Protein AF-A0A4Y2RWK8-F1 (afdb_monomer)

pLDDT: mean 84.65, std 9.21, range [48.69, 95.62]

Solvent-accessible surface area (backbone atoms only — not comparable to full-atom values): 5610 Å² total; per-residue (Å²): 114,68,67,56,53,51,50,45,53,54,51,49,52,53,46,52,53,49,52,54,50,49,54,51,59,68,69,55,74,75,45,100,92,41,41,70,64,62,51,51,52,51,49,50,53,52,49,52,57,46,52,55,46,51,55,52,45,52,52,45,52,52,55,52,52,60,53,50,58,51,54,54,51,48,53,52,50,51,52,51,51,52,51,49,51,53,51,51,51,52,50,53,49,51,50,49,64,63,73,79,107

Foldseek 3Di:
DVVLVVVLVVLVVVLVVLVVVLVVLVVDDADPVRHPVNSVVVNVVSVVVNVVSVVVNVVSVVVVVVVVVVVVVVVVVVVVVVVVVVVVVVVVVVVVVVVVD

Secondary structure (DSSP, 8-state):
-HHHHHHHHHHHHHHHHHHHHHHHHHHSPPBTTB-HHHHHHHHHHHHHHHHHHHHHHHHHHHHHHHHHHHHHHHHHHHHHHHHHHHHHHHHHHHHHHHHT-

Organism: Araneus ventricosus (NCBI:txid182803)

Radius of gyration: 29.06 Å; Cα contacts (8 Å, |Δi|>4): 33; chains: 1; bounding box: 68×20×79 Å

Structure (mmCIF, N/CA/C/O backbone):
data_AF-A0A4Y2RWK8-F1
#
_entry.id   AF-A0A4Y2RWK8-F1
#
loop_
_atom_site.group_PDB
_atom_site.id
_atom_site.type_symbol
_atom_site.label_atom_id
_atom_site.label_alt_id
_atom_site.label_comp_id
_atom_site.label_asym_id
_atom_site.label_entity_id
_atom_site.label_seq_id
_atom_site.pdbx_PDB_ins_code
_atom_site.Cartn_x
_atom_site.Cartn_y
_atom_site.Cartn_z
_atom_site.occupancy
_atom_site.B_iso_or_equiv
_atom_site.auth_seq_id
_atom_site.auth_comp_id
_atom_site.auth_asym_id
_atom_site.auth_atom_id
_atom_site.pdbx_PDB_model_num
ATOM 1 N N . MET A 1 1 ? 7.921 5.228 -15.962 1.00 62.84 1 MET A N 1
ATOM 2 C CA . MET A 1 1 ? 8.452 4.797 -14.647 1.00 62.84 1 MET A CA 1
ATOM 3 C C . MET A 1 1 ? 8.088 5.763 -13.512 1.00 62.84 1 MET A C 1
ATOM 5 O O . MET A 1 1 ? 7.480 5.322 -12.542 1.00 62.84 1 MET A O 1
ATOM 9 N N . ASP A 1 2 ? 8.356 7.072 -13.627 1.00 76.75 2 ASP A N 1
ATOM 10 C CA . ASP A 1 2 ? 8.142 8.025 -12.514 1.00 76.75 2 ASP A CA 1
ATOM 11 C C . ASP A 1 2 ? 6.682 8.252 -12.115 1.00 76.75 2 ASP A C 1
ATOM 13 O O . ASP A 1 2 ? 6.377 8.376 -10.931 1.00 76.75 2 ASP A O 1
ATOM 17 N N . ARG A 1 3 ? 5.744 8.223 -13.070 1.00 84.00 3 ARG A N 1
ATOM 18 C CA . ARG A 1 3 ? 4.312 8.405 -12.775 1.00 84.00 3 ARG A CA 1
ATOM 19 C C . ARG A 1 3 ? 3.730 7.280 -11.908 1.00 84.00 3 ARG A C 1
ATOM 21 O O . ARG A 1 3 ? 2.996 7.565 -10.965 1.00 84.00 3 ARG A O 1
ATOM 28 N N . ALA A 1 4 ? 4.068 6.021 -12.201 1.00 83.06 4 ALA A N 1
ATOM 29 C CA . ALA A 1 4 ? 3.610 4.864 -11.425 1.00 83.06 4 ALA A CA 1
ATOM 30 C C . ALA A 1 4 ? 4.226 4.862 -10.016 1.00 83.06 4 ALA A C 1
ATOM 32 O O . ALA A 1 4 ? 3.521 4.676 -9.026 1.00 83.06 4 ALA A O 1
ATOM 33 N N . LYS A 1 5 ? 5.521 5.196 -9.908 1.00 85.75 5 LYS A N 1
ATOM 34 C CA . LYS A 1 5 ? 6.213 5.365 -8.621 1.00 85.75 5 LYS A CA 1
ATOM 35 C C . LYS A 1 5 ? 5.622 6.500 -7.778 1.00 85.75 5 LYS A C 1
ATOM 37 O O . LYS A 1 5 ? 5.408 6.308 -6.582 1.00 85.75 5 LYS A O 1
ATOM 42 N N . ALA A 1 6 ? 5.312 7.645 -8.389 1.00 90.31 6 ALA A N 1
ATOM 43 C CA . ALA A 1 6 ? 4.666 8.771 -7.716 1.00 90.31 6 ALA A CA 1
ATOM 44 C C . ALA A 1 6 ? 3.263 8.395 -7.220 1.00 90.31 6 ALA A C 1
ATOM 46 O O . ALA A 1 6 ? 2.942 8.618 -6.053 1.00 90.31 6 ALA A O 1
ATOM 47 N N . LYS A 1 7 ? 2.458 7.733 -8.064 1.00 91.25 7 LYS A N 1
ATOM 48 C CA . LYS A 1 7 ? 1.133 7.239 -7.672 1.00 91.25 7 LYS A CA 1
ATOM 49 C C 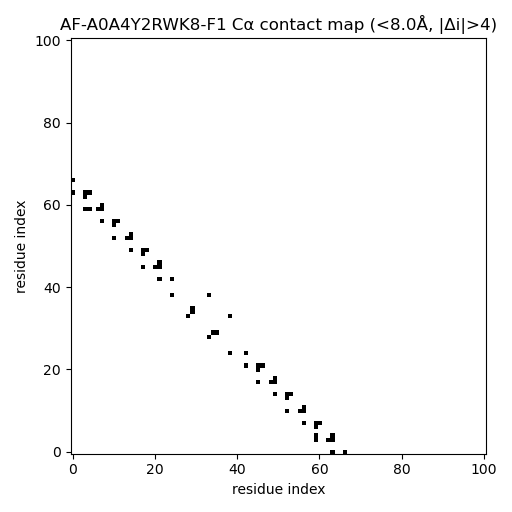. LYS A 1 7 ? 1.227 6.241 -6.513 1.00 91.25 7 LYS A C 1
ATOM 51 O O . LYS A 1 7 ? 0.502 6.393 -5.533 1.00 91.25 7 LYS A O 1
ATOM 56 N N . ARG A 1 8 ? 2.173 5.294 -6.552 1.00 92.12 8 ARG A N 1
AT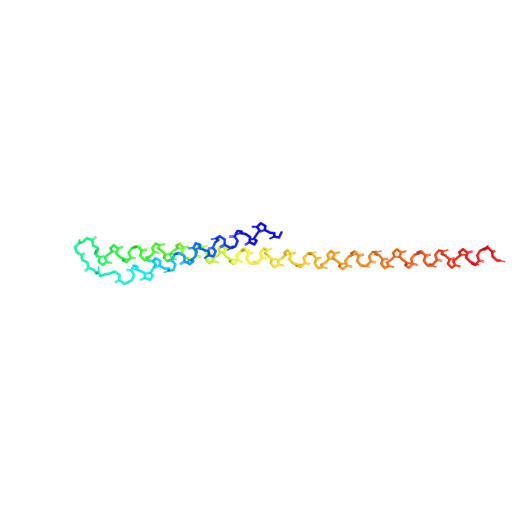OM 57 C CA . ARG A 1 8 ? 2.434 4.363 -5.439 1.00 92.12 8 ARG A CA 1
ATOM 58 C C . ARG A 1 8 ? 2.775 5.097 -4.143 1.00 92.12 8 ARG A C 1
ATOM 60 O O . ARG A 1 8 ? 2.269 4.727 -3.087 1.00 92.12 8 ARG A O 1
ATOM 67 N N . ALA A 1 9 ? 3.604 6.140 -4.203 1.00 91.62 9 ALA A N 1
ATOM 68 C CA . ALA A 1 9 ? 3.956 6.936 -3.027 1.00 91.62 9 ALA A CA 1
ATOM 69 C C . ALA A 1 9 ? 2.726 7.628 -2.412 1.00 91.62 9 ALA A C 1
ATOM 71 O O . ALA A 1 9 ? 2.531 7.569 -1.197 1.00 91.62 9 ALA A O 1
ATOM 72 N N . THR A 1 10 ? 1.855 8.209 -3.242 1.00 95.00 10 THR A N 1
ATOM 73 C CA . THR A 1 10 ? 0.588 8.803 -2.788 1.00 95.00 10 THR A CA 1
ATOM 74 C C . THR A 1 10 ? -0.339 7.762 -2.158 1.00 95.00 10 THR A C 1
ATOM 76 O O . THR A 1 10 ? -0.868 7.993 -1.071 1.00 95.00 10 THR A O 1
ATOM 79 N N . VAL A 1 11 ? -0.512 6.596 -2.790 1.00 92.38 11 VAL A N 1
ATOM 80 C CA . VAL A 1 11 ? -1.363 5.520 -2.253 1.00 92.38 11 VAL A CA 1
ATOM 81 C C . VAL A 1 11 ? -0.808 4.994 -0.924 1.00 92.38 11 VAL A C 1
ATOM 83 O O . VAL A 1 11 ? -1.581 4.803 0.013 1.00 92.38 11 VAL A O 1
ATOM 86 N N . ARG A 1 12 ? 0.520 4.860 -0.776 1.00 93.94 12 ARG A N 1
ATOM 87 C CA . ARG A 1 12 ? 1.159 4.509 0.508 1.00 93.94 12 ARG A CA 1
ATOM 88 C C . ARG A 1 12 ? 0.885 5.544 1.596 1.00 93.94 12 ARG A C 1
ATOM 90 O O . ARG A 1 12 ? 0.539 5.164 2.708 1.00 93.94 12 ARG A O 1
ATOM 97 N N . GLN A 1 13 ? 0.973 6.840 1.290 1.00 95.62 13 GLN A N 1
ATOM 98 C CA . GLN A 1 13 ? 0.626 7.881 2.265 1.00 95.62 13 GLN A CA 1
ATOM 99 C C . GLN A 1 13 ? -0.836 7.790 2.715 1.00 95.62 13 GLN A C 1
ATOM 101 O O . GLN A 1 13 ? -1.126 7.956 3.900 1.00 95.62 13 GLN A O 1
ATOM 106 N N . LEU A 1 14 ? -1.765 7.538 1.788 1.00 93.81 14 LEU A N 1
ATOM 107 C CA . LEU A 1 14 ? -3.180 7.356 2.120 1.00 93.81 14 LEU A CA 1
ATOM 108 C C . LEU A 1 14 ? -3.403 6.103 2.974 1.00 93.81 14 LEU A C 1
ATOM 110 O O . LEU A 1 14 ? -4.142 6.170 3.952 1.00 93.81 14 LEU A O 1
ATOM 114 N N . PHE A 1 15 ? -2.722 5.003 2.650 1.00 91.69 15 PHE A N 1
ATOM 115 C CA . PHE A 1 15 ? -2.731 3.779 3.447 1.00 91.69 15 PHE A CA 1
ATOM 116 C C . PHE A 1 15 ? -2.267 4.048 4.886 1.00 91.69 15 PHE A C 1
ATOM 118 O O . PHE A 1 15 ? -2.992 3.737 5.826 1.00 91.69 15 PHE A O 1
ATOM 125 N N . THR A 1 16 ? -1.121 4.712 5.075 1.00 91.25 16 THR A N 1
ATOM 126 C CA . THR A 1 16 ? -0.618 5.069 6.412 1.00 91.25 16 THR A CA 1
ATOM 127 C C . THR A 1 16 ? -1.616 5.936 7.180 1.00 91.25 16 THR A C 1
ATOM 129 O O . THR A 1 16 ? -1.895 5.659 8.342 1.00 91.25 16 THR A O 1
ATOM 132 N N . LYS A 1 17 ? -2.226 6.937 6.531 1.00 95.25 17 LYS A N 1
ATOM 133 C CA . LYS A 1 17 ? -3.267 7.767 7.163 1.00 95.25 17 LYS A CA 1
ATOM 134 C C . LYS A 1 17 ? -4.486 6.951 7.604 1.00 95.25 17 LYS A C 1
ATOM 136 O O . LYS A 1 17 ? -5.064 7.262 8.642 1.00 95.25 17 LYS A O 1
ATOM 141 N N . LEU A 1 18 ? -4.900 5.948 6.827 1.00 93.38 18 LEU A N 1
ATOM 142 C CA . LEU A 1 18 ? -6.007 5.060 7.196 1.00 93.38 18 LEU A CA 1
ATOM 143 C C . LEU A 1 18 ? -5.647 4.184 8.398 1.00 93.38 18 LEU A C 1
ATOM 145 O O . LEU A 1 18 ? -6.458 4.082 9.313 1.00 93.38 18 LEU A O 1
ATOM 149 N N . VAL A 1 19 ? -4.433 3.627 8.437 1.00 91.56 19 VAL A N 1
ATOM 150 C CA . VAL A 1 19 ? -3.938 2.855 9.591 1.00 91.56 19 VAL A CA 1
ATOM 151 C C . VAL A 1 19 ? -3.967 3.707 10.860 1.00 91.56 19 VAL A C 1
ATOM 153 O O . VAL A 1 19 ? -4.613 3.317 11.827 1.00 91.56 19 VAL A O 1
ATOM 156 N N . THR A 1 20 ? -3.401 4.917 10.825 1.00 92.69 20 THR A N 1
ATOM 157 C CA . THR A 1 20 ? -3.416 5.823 11.986 1.00 92.69 20 THR A CA 1
ATOM 158 C C . THR A 1 20 ? -4.838 6.177 12.428 1.00 92.69 20 THR A C 1
ATOM 160 O O . THR A 1 20 ? -5.124 6.225 13.621 1.00 92.69 20 THR A O 1
ATOM 163 N N . LYS A 1 21 ? -5.771 6.389 11.487 1.00 92.62 21 LYS A N 1
ATOM 164 C CA . LYS A 1 21 ? -7.184 6.629 11.825 1.00 92.62 21 LYS A CA 1
ATOM 165 C C . LYS A 1 21 ? -7.834 5.428 12.510 1.00 92.62 21 LYS A C 1
ATOM 167 O O . LYS A 1 21 ? -8.623 5.635 13.425 1.00 92.62 21 LYS A O 1
ATOM 172 N N . ILE A 1 22 ? -7.528 4.206 12.074 1.00 91.00 22 ILE A N 1
ATOM 173 C CA . ILE A 1 22 ? -8.023 2.976 12.705 1.00 91.00 22 ILE A CA 1
ATOM 174 C C . ILE A 1 22 ? -7.472 2.861 14.127 1.00 91.00 22 ILE A C 1
ATOM 176 O O . ILE A 1 22 ? -8.251 2.652 15.053 1.00 91.00 22 ILE A O 1
ATOM 180 N N . GLU A 1 23 ? -6.165 3.055 14.310 1.00 90.62 23 GLU A N 1
ATOM 181 C CA . GLU A 1 23 ? -5.509 3.037 15.625 1.00 90.62 23 GLU A CA 1
ATOM 182 C C . GLU A 1 23 ? -6.158 4.057 16.572 1.00 90.62 23 GLU A C 1
ATOM 184 O O . GLU A 1 23 ? -6.649 3.691 17.639 1.00 90.62 23 GLU A O 1
ATOM 189 N N . SER A 1 24 ? -6.308 5.309 16.126 1.00 90.06 24 SER A N 1
ATOM 190 C CA . SER A 1 24 ? -6.994 6.349 16.904 1.00 90.06 24 SER A CA 1
ATOM 191 C C . SER A 1 24 ? -8.455 5.991 17.201 1.00 90.06 24 SER A C 1
ATOM 193 O O . SER A 1 24 ? -8.934 6.180 18.318 1.00 90.06 24 SER A O 1
ATOM 195 N N . ALA A 1 25 ? -9.190 5.449 16.225 1.00 87.44 25 ALA A N 1
ATOM 196 C CA . ALA A 1 25 ? -10.579 5.043 16.417 1.00 87.44 25 ALA A CA 1
ATOM 197 C C . ALA A 1 25 ? -10.713 3.907 17.442 1.00 87.44 25 ALA A C 1
ATOM 199 O O . ALA A 1 25 ? -11.692 3.888 18.192 1.00 87.44 25 ALA A O 1
ATOM 200 N N . ILE A 1 26 ? -9.741 2.992 17.519 1.00 86.31 26 ILE A N 1
ATOM 201 C CA . ILE A 1 26 ? -9.668 1.926 18.530 1.00 86.31 26 ILE A CA 1
ATOM 202 C C . ILE A 1 26 ? -9.400 2.504 19.923 1.00 86.31 26 ILE A C 1
ATOM 204 O O . ILE A 1 26 ? -10.053 2.076 20.876 1.00 86.31 26 ILE A O 1
ATOM 208 N N . GLU A 1 27 ? -8.534 3.504 20.042 1.00 88.19 27 GLU A N 1
ATOM 209 C CA . GLU A 1 27 ? -8.189 4.136 21.323 1.00 88.19 27 GLU A CA 1
ATOM 210 C C . GLU A 1 27 ? -9.307 5.026 21.892 1.00 88.19 27 GLU A C 1
ATOM 212 O O . GLU A 1 27 ? -9.400 5.201 23.106 1.00 88.19 27 GLU A O 1
ATOM 217 N N . LEU A 1 28 ? -10.203 5.552 21.046 1.00 85.19 28 LEU A N 1
ATOM 218 C CA . LEU A 1 28 ? -11.290 6.426 21.502 1.00 85.19 28 LEU A CA 1
ATOM 219 C C . LEU A 1 28 ? -12.256 5.714 22.477 1.00 85.19 28 LEU A C 1
ATOM 221 O O . LEU A 1 28 ? -12.866 4.702 22.112 1.00 85.19 28 LEU A O 1
ATOM 225 N N . PRO A 1 29 ? -12.475 6.240 23.695 1.00 86.06 29 PRO A N 1
ATOM 226 C CA . PRO A 1 29 ? -13.388 5.631 24.653 1.00 86.06 29 PRO A CA 1
ATOM 227 C C . PRO A 1 29 ? -14.845 5.752 24.190 1.00 86.06 29 PRO A C 1
ATOM 229 O O . PRO A 1 29 ? -15.249 6.747 23.585 1.00 86.06 29 PRO A O 1
ATOM 232 N N . ILE A 1 30 ? -15.647 4.735 24.508 1.00 89.44 30 ILE A N 1
ATOM 233 C CA . ILE A 1 30 ? -17.092 4.753 24.256 1.00 89.44 30 ILE A CA 1
ATOM 234 C C . ILE A 1 30 ? -17.738 5.768 25.203 1.00 89.44 30 ILE A C 1
ATOM 236 O O . ILE A 1 30 ? -17.459 5.770 26.400 1.00 89.44 30 ILE A O 1
ATOM 240 N N . ASN A 1 31 ? -18.609 6.620 24.670 1.00 87.75 31 ASN A N 1
ATOM 241 C CA . ASN A 1 31 ? -19.374 7.605 25.437 1.00 87.75 31 ASN A CA 1
ATOM 242 C C . ASN A 1 31 ? -20.735 7.879 24.769 1.00 87.75 31 ASN A C 1
ATOM 244 O O . ASN A 1 31 ? -21.035 7.312 23.719 1.00 87.75 31 ASN A O 1
ATOM 248 N N . GLU A 1 32 ? -21.559 8.755 25.353 1.00 76.94 32 GLU A N 1
ATOM 249 C CA . GLU A 1 32 ? -22.908 9.074 24.845 1.00 76.9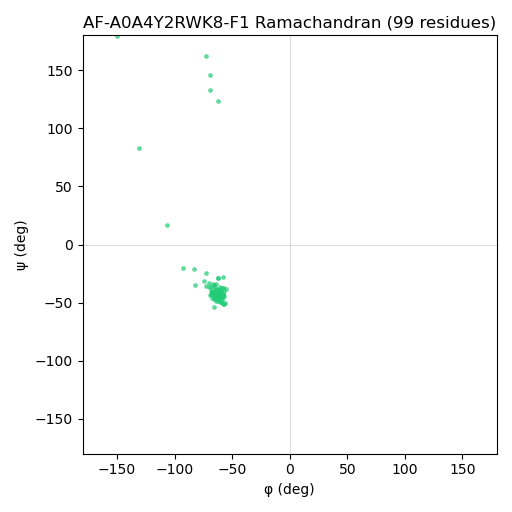4 32 GLU A CA 1
ATOM 250 C C . GLU A 1 32 ? -22.922 9.603 23.400 1.00 76.94 32 GLU A C 1
ATOM 252 O O . GLU A 1 32 ? -23.894 9.399 22.678 1.00 76.94 32 GLU A O 1
ATOM 257 N N . ARG A 1 33 ? -21.837 10.246 22.948 1.00 78.44 33 ARG A N 1
ATOM 258 C CA . ARG A 1 33 ? -21.689 10.752 21.572 1.00 78.44 33 ARG A CA 1
ATOM 259 C C . ARG A 1 33 ? -21.005 9.757 20.633 1.00 78.44 33 ARG A C 1
ATOM 261 O O . ARG A 1 33 ? -21.139 9.881 19.419 1.00 78.44 33 ARG A O 1
ATOM 268 N N . PHE A 1 34 ? -20.277 8.780 21.170 1.00 78.81 34 PHE A N 1
ATOM 269 C CA . PHE A 1 34 ? -19.551 7.770 20.406 1.00 78.81 34 PHE A CA 1
ATOM 270 C C . PHE A 1 34 ? -19.869 6.378 20.942 1.00 78.81 34 PHE A C 1
ATOM 272 O O . PHE A 1 34 ? -19.162 5.817 21.784 1.00 78.81 34 PHE A O 1
ATOM 279 N N . THR A 1 35 ? -20.991 5.844 20.467 1.00 88.56 35 THR A N 1
ATOM 280 C CA . THR A 1 35 ? -21.499 4.541 20.890 1.00 88.56 35 THR A CA 1
ATOM 281 C C . THR A 1 35 ? -20.646 3.407 20.321 1.00 88.56 35 THR A C 1
ATOM 283 O O . THR A 1 35 ? -19.919 3.560 19.336 1.00 88.56 35 THR A O 1
ATOM 286 N N . LYS A 1 36 ? -20.778 2.217 20.917 1.00 87.38 36 LYS A N 1
ATOM 287 C CA . LYS A 1 36 ? -20.134 0.997 20.413 1.00 87.38 36 LYS A CA 1
ATOM 288 C C . LYS A 1 36 ? -20.501 0.708 18.951 1.00 87.38 36 LYS A C 1
ATOM 290 O O . LYS A 1 36 ? -19.640 0.268 18.199 1.00 87.38 36 LYS A O 1
ATOM 295 N N . VAL A 1 37 ? -21.754 0.956 18.567 1.00 88.19 37 VAL A N 1
ATOM 296 C CA . VAL A 1 37 ? -22.265 0.704 17.210 1.00 88.19 37 VAL A CA 1
ATOM 297 C C . VAL A 1 37 ? -21.565 1.616 16.206 1.00 88.19 37 VAL A C 1
ATOM 299 O O . VAL A 1 37 ? -20.893 1.113 15.312 1.00 88.19 37 VAL A O 1
ATOM 302 N N . ASN A 1 38 ? -21.585 2.932 16.442 1.00 87.56 38 ASN A N 1
ATOM 303 C CA . ASN A 1 38 ? -20.947 3.916 15.561 1.00 87.56 38 ASN A CA 1
ATOM 304 C C . ASN A 1 38 ? -19.442 3.648 15.401 1.00 87.56 38 ASN A C 1
ATOM 306 O O . ASN A 1 38 ? -18.872 3.811 14.323 1.00 87.56 38 ASN A O 1
ATOM 310 N N . LYS A 1 39 ? -18.783 3.221 16.485 1.00 86.62 39 LYS A N 1
ATOM 311 C CA . LYS A 1 39 ? -17.367 2.847 16.465 1.00 86.62 39 LYS A CA 1
ATOM 312 C C . LYS A 1 39 ? -17.110 1.626 15.582 1.00 86.62 39 LYS A C 1
ATOM 314 O O . LYS A 1 39 ? -16.161 1.635 14.805 1.00 86.62 39 LYS A O 1
ATOM 319 N N . VAL A 1 40 ? -17.934 0.584 15.699 1.00 88.75 40 VAL A N 1
ATOM 320 C CA . VAL A 1 40 ? -17.805 -0.640 14.892 1.00 88.75 40 VAL A CA 1
ATOM 321 C C . VAL A 1 40 ? -18.074 -0.358 13.416 1.00 88.75 40 VAL A C 1
ATOM 323 O O . VAL A 1 40 ? -17.296 -0.810 12.582 1.00 88.75 40 VAL A O 1
ATOM 326 N N . GLU A 1 41 ? -19.112 0.416 13.097 1.00 91.12 41 GLU A N 1
ATOM 327 C CA . GLU A 1 41 ? -19.424 0.827 11.721 1.00 91.12 41 GLU A CA 1
ATOM 328 C C . GLU A 1 41 ? -18.262 1.612 11.101 1.00 91.12 41 GLU A C 1
ATOM 330 O O . GLU A 1 41 ? -17.743 1.230 10.056 1.00 91.12 41 GLU A O 1
ATOM 335 N N . SER A 1 42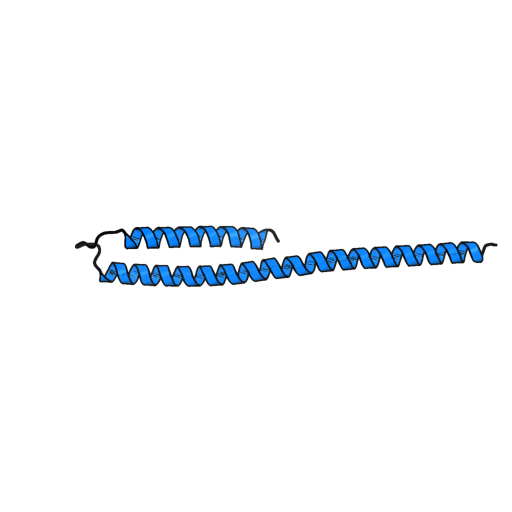 ? -17.749 2.622 11.811 1.00 89.62 42 SER A N 1
ATOM 336 C CA . SER A 1 42 ? -16.593 3.409 11.364 1.00 89.62 42 SER A CA 1
ATOM 337 C C . SER A 1 42 ? -15.345 2.548 11.129 1.00 89.62 42 SER A C 1
ATOM 339 O O . SER A 1 42 ? -14.661 2.687 10.114 1.00 89.62 42 SER A O 1
ATOM 341 N N . LEU A 1 43 ? -15.053 1.603 12.029 1.00 91.12 43 LEU A N 1
ATOM 342 C CA . LEU A 1 43 ? -13.933 0.675 11.857 1.00 91.12 43 LEU A CA 1
ATOM 343 C C . LEU A 1 43 ? -14.135 -0.270 10.666 1.00 91.12 43 LEU A C 1
ATOM 345 O O . LEU A 1 43 ? -13.162 -0.613 9.992 1.00 91.12 43 LEU A O 1
ATOM 349 N N . PHE A 1 44 ? -15.371 -0.683 10.387 1.00 92.25 44 PHE A N 1
ATOM 350 C CA . PHE A 1 44 ? -15.693 -1.520 9.234 1.00 92.25 44 PHE A CA 1
ATOM 351 C C . PHE A 1 44 ? -15.502 -0.764 7.911 1.00 92.25 44 PHE A C 1
ATOM 353 O O . PHE A 1 44 ? -14.890 -1.295 6.978 1.00 92.25 44 PHE A O 1
ATOM 360 N N . ASP A 1 45 ? -15.929 0.496 7.854 1.00 93.69 45 ASP A N 1
ATOM 361 C CA . ASP A 1 45 ? -15.723 1.368 6.695 1.00 93.69 45 ASP A CA 1
ATOM 362 C C . ASP A 1 45 ? -14.234 1.633 6.451 1.00 93.69 45 ASP A C 1
ATOM 364 O O . ASP A 1 45 ? -13.742 1.512 5.325 1.00 93.69 45 ASP A O 1
ATOM 368 N N . LEU A 1 46 ? -13.484 1.943 7.514 1.00 92.75 46 LEU A N 1
ATOM 369 C CA . LEU A 1 46 ? -12.040 2.171 7.434 1.00 92.75 46 LEU A CA 1
ATOM 370 C C . LEU A 1 46 ? -11.289 0.905 7.005 1.00 92.75 46 LEU A C 1
ATOM 372 O O . LEU A 1 46 ? -10.371 0.988 6.188 1.00 92.75 46 LEU A O 1
ATOM 376 N N . LYS A 1 47 ? -11.692 -0.273 7.502 1.00 91.75 47 LYS A N 1
ATOM 377 C CA . LYS A 1 47 ? -11.155 -1.566 7.054 1.00 91.75 47 LYS A CA 1
ATOM 378 C C . LYS A 1 47 ? -11.400 -1.777 5.560 1.00 91.75 47 LYS A C 1
ATOM 380 O O . LYS A 1 47 ? -10.488 -2.208 4.859 1.00 91.75 47 LYS A O 1
ATOM 385 N N . SER A 1 48 ? -12.604 -1.483 5.074 1.00 93.81 48 SER A N 1
ATOM 386 C CA . SER A 1 48 ? -12.958 -1.665 3.661 1.00 93.81 48 SER A CA 1
ATOM 387 C C . SER A 1 48 ? -12.106 -0.766 2.757 1.00 93.81 48 SER A C 1
ATOM 389 O O . SER A 1 48 ? -11.478 -1.254 1.819 1.00 93.81 48 SER A O 1
ATOM 391 N N . GLN A 1 49 ? -11.949 0.511 3.124 1.00 92.31 49 GLN A N 1
ATOM 392 C CA . GLN A 1 49 ? -11.045 1.443 2.434 1.00 92.31 49 GLN A CA 1
ATOM 393 C C . GLN A 1 49 ? -9.580 0.979 2.464 1.00 92.31 49 GLN A C 1
ATOM 395 O O . GLN A 1 49 ? -8.842 1.166 1.495 1.00 92.31 49 GLN A O 1
ATOM 400 N N . LEU A 1 50 ? -9.135 0.372 3.570 1.00 92.38 50 LEU A N 1
ATOM 401 C CA . LEU A 1 50 ? -7.774 -0.148 3.694 1.00 92.38 50 LEU A CA 1
ATOM 402 C C . LEU A 1 50 ? -7.520 -1.305 2.717 1.00 92.38 50 LEU A C 1
ATOM 404 O O . LEU A 1 50 ? -6.473 -1.334 2.072 1.00 92.38 50 LEU A O 1
ATOM 408 N N . ILE A 1 51 ? -8.483 -2.221 2.573 1.00 91.50 51 ILE A N 1
ATOM 409 C CA . ILE A 1 51 ? -8.410 -3.343 1.623 1.00 91.50 51 ILE A CA 1
ATOM 410 C C . ILE A 1 51 ? -8.298 -2.822 0.186 1.00 91.50 51 ILE A C 1
ATOM 412 O O . ILE A 1 51 ? -7.399 -3.239 -0.542 1.00 91.50 51 ILE A O 1
ATOM 416 N N . GLU A 1 52 ? -9.125 -1.848 -0.199 1.00 94.31 52 GLU A N 1
ATOM 417 C CA . GLU A 1 52 ? -9.052 -1.237 -1.534 1.00 94.31 52 GLU A CA 1
ATOM 418 C C . GLU A 1 52 ? -7.670 -0.637 -1.823 1.00 94.31 52 GLU A C 1
ATOM 420 O O . GLU A 1 52 ? -7.136 -0.776 -2.926 1.00 94.31 52 GLU A O 1
ATOM 425 N N . LYS A 1 53 ? -7.055 0.015 -0.827 1.00 90.62 53 LYS A N 1
ATOM 426 C CA . LYS A 1 53 ? -5.711 0.589 -0.975 1.00 90.62 53 LYS A CA 1
ATOM 427 C C . LYS A 1 53 ? -4.626 -0.481 -1.065 1.00 90.62 53 LYS A C 1
ATOM 429 O O . LYS A 1 53 ? -3.665 -0.274 -1.802 1.00 90.62 53 LYS A O 1
ATOM 434 N N . ILE A 1 54 ? -4.774 -1.621 -0.387 1.00 91.94 54 ILE A N 1
ATOM 435 C CA . ILE A 1 54 ? -3.868 -2.773 -0.543 1.00 91.94 54 ILE A CA 1
ATOM 436 C C . ILE A 1 54 ? -3.922 -3.301 -1.977 1.00 91.94 54 ILE A C 1
ATOM 438 O O . ILE A 1 54 ? -2.876 -3.526 -2.585 1.00 91.94 54 ILE A O 1
ATOM 442 N N . ASP A 1 55 ? -5.117 -3.469 -2.535 1.00 92.94 55 ASP A N 1
ATOM 443 C CA . ASP A 1 55 ? -5.267 -3.975 -3.900 1.00 92.94 55 ASP A CA 1
ATOM 444 C C . ASP A 1 55 ? -4.764 -2.972 -4.945 1.00 92.94 55 ASP A C 1
ATOM 446 O O . ASP A 1 55 ? -4.141 -3.365 -5.933 1.00 92.94 55 ASP A O 1
ATOM 450 N N . GLU A 1 56 ? -4.960 -1.669 -4.716 1.00 93.31 56 GLU A N 1
ATOM 451 C CA . GLU A 1 56 ? -4.370 -0.618 -5.550 1.00 93.31 56 GLU A CA 1
ATOM 452 C C . GLU A 1 56 ? -2.833 -0.650 -5.504 1.00 93.31 56 GLU A C 1
ATOM 454 O O . GLU A 1 56 ? -2.190 -0.552 -6.549 1.00 93.31 56 GLU A O 1
ATOM 459 N N . LEU A 1 57 ? -2.233 -0.842 -4.322 1.00 91.81 57 LEU A N 1
ATOM 460 C CA . LEU A 1 57 ? -0.780 -0.978 -4.182 1.00 91.81 57 LEU A CA 1
ATOM 461 C C . LEU A 1 57 ? -0.246 -2.205 -4.919 1.00 91.81 57 LEU A C 1
ATOM 463 O O . LEU A 1 57 ? 0.714 -2.065 -5.667 1.00 91.81 57 LEU A O 1
ATOM 467 N N . LYS A 1 58 ? -0.894 -3.369 -4.777 1.00 90.06 58 LYS A N 1
ATOM 468 C CA . LYS A 1 58 ? -0.504 -4.595 -5.495 1.00 90.06 58 LYS A CA 1
ATOM 469 C C . LYS A 1 58 ? -0.511 -4.399 -7.009 1.00 90.06 58 LYS A C 1
ATOM 471 O O . LYS A 1 58 ? 0.430 -4.801 -7.683 1.00 90.06 58 LYS A O 1
ATOM 476 N N . LYS A 1 59 ? -1.550 -3.753 -7.551 1.00 91.50 59 LYS A N 1
ATOM 477 C CA . LYS A 1 59 ? -1.623 -3.443 -8.989 1.00 91.50 59 LYS A CA 1
ATOM 478 C C . LYS A 1 59 ? -0.475 -2.533 -9.425 1.00 91.50 59 LYS A C 1
ATOM 480 O O . LYS A 1 59 ? 0.166 -2.814 -10.429 1.00 91.50 59 LYS A O 1
ATOM 485 N N . LEU A 1 60 ? -0.196 -1.480 -8.656 1.00 89.38 60 LEU A N 1
ATOM 486 C CA . LEU A 1 60 ? 0.893 -0.548 -8.958 1.00 89.38 60 LEU A CA 1
ATOM 487 C C . LEU A 1 60 ? 2.274 -1.199 -8.851 1.00 89.38 60 LEU A C 1
ATOM 489 O O . LEU A 1 60 ? 3.151 -0.862 -9.639 1.00 89.38 60 LEU A O 1
ATOM 493 N N . ASP A 1 61 ? 2.480 -2.104 -7.894 1.00 86.69 61 ASP A N 1
ATOM 494 C CA . ASP A 1 61 ? 3.734 -2.848 -7.770 1.00 86.69 61 ASP A CA 1
ATOM 495 C C . ASP A 1 61 ? 3.939 -3.771 -8.984 1.00 86.69 61 ASP A C 1
ATOM 497 O O . ASP A 1 61 ? 4.989 -3.683 -9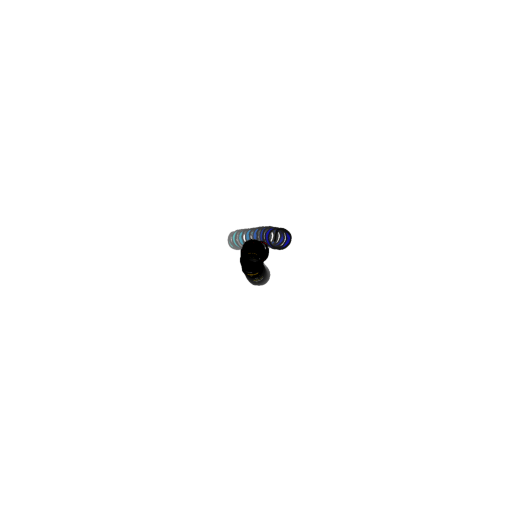.617 1.00 86.69 61 ASP A O 1
ATOM 501 N N . ASN A 1 62 ? 2.909 -4.508 -9.418 1.00 87.38 62 ASN A N 1
ATOM 502 C CA . ASN A 1 62 ? 2.968 -5.322 -10.640 1.00 87.38 62 ASN A CA 1
ATOM 503 C C . ASN A 1 62 ? 3.233 -4.481 -11.907 1.00 87.38 62 ASN A C 1
ATOM 505 O O . ASN A 1 62 ? 4.008 -4.880 -12.772 1.00 87.38 62 ASN A O 1
ATOM 509 N N . GLU A 1 63 ? 2.597 -3.310 -12.037 1.00 85.88 63 GLU A N 1
ATOM 510 C CA . GLU A 1 63 ? 2.838 -2.389 -13.161 1.00 85.88 63 GLU A CA 1
ATOM 511 C C . GLU A 1 63 ? 4.281 -1.868 -13.173 1.00 85.88 63 GLU A C 1
ATOM 513 O O . GLU A 1 63 ? 4.873 -1.693 -14.237 1.00 85.88 63 GLU A O 1
ATOM 518 N N . ILE A 1 64 ? 4.853 -1.594 -11.998 1.00 82.69 64 ILE A N 1
ATOM 519 C CA . ILE A 1 64 ? 6.242 -1.143 -11.879 1.00 82.69 64 ILE A CA 1
ATOM 520 C C . ILE A 1 64 ? 7.208 -2.275 -12.239 1.00 82.69 64 ILE A C 1
ATOM 522 O O . ILE A 1 64 ? 8.166 -2.006 -12.958 1.00 82.69 64 ILE A O 1
ATOM 526 N N . GLU A 1 65 ? 6.960 -3.502 -11.774 1.00 78.31 65 GLU A N 1
ATOM 527 C CA . GLU A 1 65 ? 7.772 -4.683 -12.105 1.00 78.31 65 GLU A CA 1
ATOM 528 C C . GLU A 1 65 ? 7.761 -4.971 -13.613 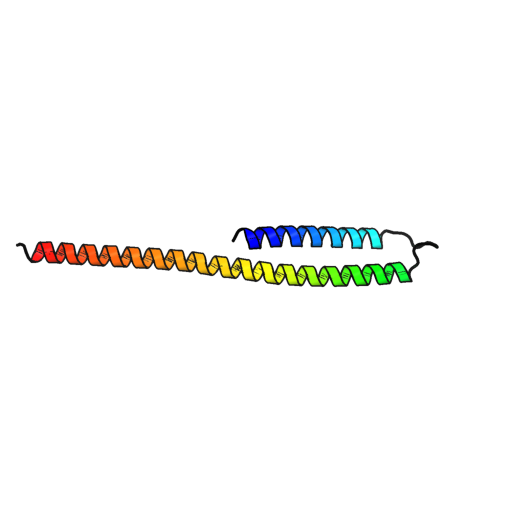1.00 78.31 65 GLU A C 1
ATOM 530 O O . GLU A 1 65 ? 8.824 -5.066 -14.220 1.00 78.31 65 GLU A O 1
ATOM 535 N N . ALA A 1 66 ? 6.590 -4.958 -14.259 1.00 77.25 66 ALA A N 1
ATOM 536 C CA . ALA A 1 66 ? 6.477 -5.185 -15.704 1.00 77.25 66 ALA A CA 1
ATOM 537 C C . ALA A 1 66 ? 7.196 -4.121 -16.565 1.00 77.25 66 ALA A C 1
ATOM 539 O O . ALA A 1 66 ? 7.632 -4.405 -17.679 1.00 77.25 66 ALA A O 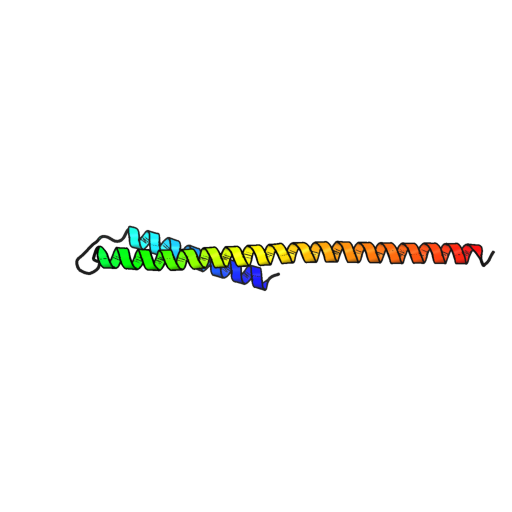1
ATOM 540 N N . ILE A 1 67 ? 7.323 -2.881 -16.073 1.00 68.00 67 ILE A N 1
ATOM 541 C CA . ILE A 1 67 ? 8.084 -1.817 -16.754 1.00 68.00 67 ILE A CA 1
ATOM 542 C C . ILE A 1 67 ? 9.597 -2.041 -16.628 1.00 68.00 67 ILE A C 1
ATOM 544 O O . ILE A 1 67 ? 10.340 -1.637 -17.521 1.00 68.00 67 ILE A O 1
ATOM 548 N N . ILE A 1 68 ? 10.061 -2.638 -15.527 1.00 63.81 68 ILE A N 1
ATOM 549 C CA . ILE A 1 68 ? 11.486 -2.933 -15.327 1.00 63.81 68 ILE A CA 1
ATOM 550 C C . ILE A 1 68 ? 11.933 -4.005 -16.330 1.00 63.81 68 ILE A C 1
ATOM 552 O O . ILE A 1 68 ? 12.904 -3.770 -17.044 1.00 63.81 68 ILE A O 1
ATOM 556 N N . ASP A 1 69 ? 11.150 -5.075 -16.494 1.00 62.97 69 ASP A N 1
ATOM 557 C CA . ASP A 1 69 ? 11.454 -6.156 -17.445 1.00 62.97 69 ASP A CA 1
ATOM 558 C C . ASP A 1 69 ? 11.601 -5.669 -18.900 1.00 62.97 69 ASP A C 1
ATOM 560 O O . ASP A 1 69 ? 12.464 -6.149 -19.631 1.00 62.97 69 ASP A O 1
ATOM 564 N N . LEU A 1 70 ? 10.795 -4.697 -19.347 1.00 64.62 70 LEU A N 1
ATOM 56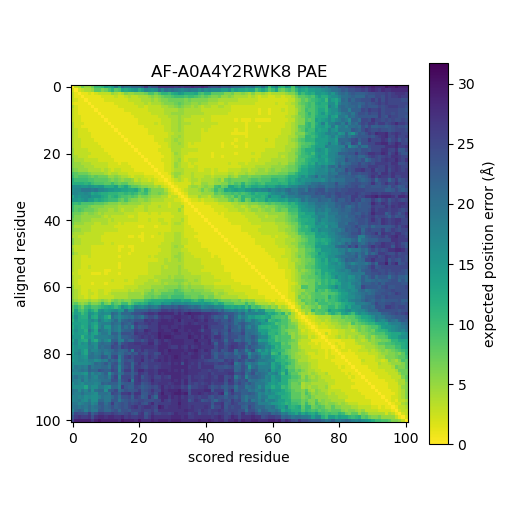5 C CA . LEU A 1 70 ? 10.871 -4.183 -20.723 1.00 64.62 70 LEU A CA 1
ATOM 566 C C . LEU A 1 70 ? 12.103 -3.308 -20.987 1.00 64.62 70 LEU A C 1
ATOM 568 O O . LEU A 1 70 ? 12.646 -3.362 -22.088 1.00 64.62 70 LEU A O 1
ATOM 572 N N . ASN A 1 71 ? 12.544 -2.512 -20.009 1.00 67.25 71 ASN A N 1
ATOM 573 C CA . ASN A 1 71 ? 13.731 -1.666 -20.172 1.00 67.25 71 ASN A CA 1
ATOM 574 C C . ASN A 1 71 ? 15.014 -2.507 -20.222 1.00 67.25 71 ASN A C 1
ATOM 576 O O . ASN A 1 71 ? 15.927 -2.187 -20.983 1.00 67.25 71 ASN A O 1
ATOM 580 N N . ASP A 1 72 ? 15.070 -3.588 -19.441 1.00 69.19 72 ASP A N 1
ATOM 581 C CA . ASP A 1 72 ? 16.189 -4.530 -19.484 1.00 69.19 72 ASP A CA 1
ATOM 582 C C . ASP A 1 72 ? 16.211 -5.274 -20.834 1.00 69.19 72 ASP A C 1
ATOM 584 O O . ASP A 1 72 ? 17.265 -5.384 -21.466 1.00 69.19 72 ASP A O 1
ATOM 588 N N . LEU A 1 73 ? 15.038 -5.654 -21.360 1.00 70.62 73 LEU A N 1
ATOM 589 C CA . LEU A 1 73 ? 14.905 -6.240 -22.700 1.00 70.62 73 LEU A CA 1
ATOM 590 C C . LEU A 1 73 ? 15.302 -5.264 -23.825 1.00 70.62 73 LEU A C 1
ATOM 592 O O . LEU A 1 73 ? 15.907 -5.668 -24.818 1.00 70.62 73 LEU A O 1
ATOM 596 N N . GLU A 1 74 ? 14.966 -3.977 -23.686 1.00 76.31 74 GLU A N 1
ATOM 597 C CA . GLU A 1 74 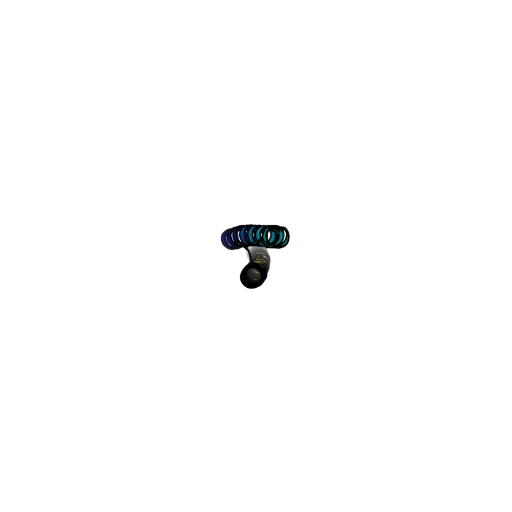? 15.362 -2.921 -24.626 1.00 76.31 74 GLU A CA 1
ATOM 598 C C . GLU A 1 74 ? 16.886 -2.725 -24.622 1.00 76.31 74 GLU A C 1
ATOM 600 O O . GLU A 1 74 ? 17.501 -2.643 -25.688 1.00 76.31 74 GLU A O 1
ATOM 605 N N . GLY A 1 75 ? 17.515 -2.737 -23.442 1.00 75.69 75 GLY A N 1
ATOM 606 C CA . GLY A 1 75 ? 18.971 -2.685 -23.301 1.00 75.69 75 GLY A CA 1
ATOM 607 C C . GLY A 1 75 ? 19.678 -3.867 -23.971 1.00 75.69 75 GLY A C 1
ATOM 608 O O . GLY A 1 75 ? 20.644 -3.670 -24.715 1.00 75.69 75 GLY A O 1
ATOM 609 N N . GLU A 1 76 ? 19.177 -5.088 -23.771 1.00 76.88 76 GLU A N 1
ATOM 610 C CA . GLU A 1 76 ? 19.707 -6.292 -24.424 1.00 76.88 76 GLU A CA 1
ATOM 611 C C . GLU A 1 76 ? 19.519 -6.269 -25.950 1.00 76.88 76 GLU A C 1
ATOM 613 O O . GLU A 1 76 ? 20.432 -6.645 -26.693 1.00 76.88 76 GLU A O 1
ATOM 618 N N . LEU A 1 77 ? 18.373 -5.783 -26.442 1.00 79.88 77 LEU A N 1
ATOM 619 C CA . LEU A 1 77 ? 18.106 -5.658 -27.876 1.00 79.88 77 LEU A CA 1
ATOM 620 C C . LEU A 1 77 ? 19.046 -4.644 -28.542 1.00 79.88 77 LEU A C 1
ATOM 622 O O . LEU A 1 77 ? 19.627 -4.948 -29.585 1.00 79.88 77 LEU A O 1
ATOM 626 N N . ILE A 1 78 ? 19.248 -3.476 -27.923 1.00 82.75 78 ILE A N 1
ATOM 627 C CA . ILE A 1 78 ? 20.187 -2.456 -28.411 1.00 82.75 78 ILE A CA 1
ATOM 628 C C . ILE A 1 78 ? 21.608 -3.024 -28.457 1.00 82.75 78 ILE A C 1
ATOM 630 O O . ILE A 1 78 ? 22.281 -2.908 -29.483 1.00 82.75 78 ILE A O 1
ATOM 634 N N . ALA A 1 79 ? 22.053 -3.696 -27.391 1.00 79.62 79 ALA A N 1
ATOM 635 C CA . ALA A 1 79 ? 23.380 -4.306 -27.337 1.00 79.62 79 ALA A CA 1
ATOM 636 C C . ALA A 1 79 ? 23.573 -5.380 -28.427 1.00 79.62 79 ALA A C 1
ATOM 638 O O . ALA A 1 79 ? 24.628 -5.450 -29.067 1.00 79.62 79 ALA A O 1
ATOM 639 N N . SER A 1 80 ? 22.545 -6.194 -28.680 1.00 77.69 80 SER A N 1
ATOM 640 C CA . SER A 1 80 ? 22.540 -7.213 -29.736 1.00 77.69 80 SER A CA 1
ATOM 641 C C . SER A 1 80 ? 22.604 -6.597 -31.141 1.00 77.69 80 SER A C 1
ATOM 643 O O . SER A 1 80 ? 23.392 -7.035 -31.989 1.00 77.69 80 SER A O 1
ATOM 645 N N . ASP A 1 81 ? 21.847 -5.526 -31.385 1.00 88.56 81 ASP A N 1
ATOM 646 C CA . ASP A 1 81 ? 21.864 -4.801 -32.657 1.00 88.56 81 ASP A CA 1
ATOM 647 C C . ASP A 1 81 ? 23.200 -4.086 -32.906 1.00 88.56 81 ASP A C 1
ATOM 649 O O . ASP A 1 81 ? 23.727 -4.118 -34.025 1.00 88.56 81 ASP A O 1
ATOM 653 N N . GLU A 1 82 ? 23.793 -3.475 -31.878 1.00 90.94 82 GLU A N 1
ATOM 654 C CA . GLU A 1 82 ? 25.135 -2.889 -31.954 1.00 90.94 82 GLU A CA 1
ATOM 655 C C . GLU A 1 82 ? 26.196 -3.949 -32.270 1.00 90.94 82 GLU A C 1
ATOM 657 O O . GLU A 1 82 ? 27.045 -3.750 -33.149 1.00 90.94 82 GLU A O 1
ATOM 662 N N . TYR A 1 83 ? 26.116 -5.110 -31.615 1.00 86.06 83 TYR A N 1
ATOM 663 C CA . TYR A 1 83 ? 27.004 -6.238 -31.876 1.00 86.06 83 TYR A CA 1
ATOM 664 C C . TYR A 1 83 ? 26.883 -6.745 -33.322 1.00 86.06 83 TYR A C 1
ATOM 666 O O . TYR A 1 83 ? 27.900 -6.959 -33.998 1.00 86.06 83 TYR A O 1
ATOM 674 N N . ARG A 1 84 ? 25.655 -6.879 -33.842 1.00 86.50 84 ARG A N 1
ATOM 675 C CA . ARG A 1 84 ? 25.406 -7.282 -35.234 1.00 86.50 84 ARG A CA 1
ATOM 676 C C . ARG A 1 84 ? 25.986 -6.267 -36.219 1.00 86.50 84 ARG A C 1
ATOM 678 O O . ARG A 1 84 ? 26.719 -6.667 -37.124 1.00 86.50 84 ARG A O 1
ATOM 685 N N . LYS A 1 85 ? 25.726 -4.966 -36.032 1.00 90.81 85 LYS A N 1
ATOM 686 C CA . LYS A 1 85 ? 26.270 -3.893 -36.891 1.00 90.81 85 LYS A CA 1
ATOM 687 C C . LYS A 1 85 ? 27.796 -3.912 -36.925 1.00 90.81 85 LYS A C 1
ATOM 689 O O . LYS A 1 85 ? 28.391 -3.844 -37.999 1.00 90.81 85 LYS A O 1
ATOM 694 N N . LYS A 1 86 ? 28.436 -4.063 -35.762 1.00 89.44 86 LYS A N 1
ATOM 695 C CA . LYS A 1 86 ? 29.899 -4.135 -35.653 1.00 89.44 86 LYS A CA 1
ATOM 696 C C . LYS A 1 86 ? 30.467 -5.357 -36.372 1.00 89.44 86 LYS A C 1
ATOM 698 O O . LYS A 1 86 ? 31.479 -5.251 -37.059 1.00 89.44 86 LYS A O 1
ATOM 703 N N . THR A 1 87 ? 29.802 -6.502 -36.244 1.00 79.00 87 THR A N 1
ATOM 704 C CA . THR A 1 87 ? 30.193 -7.744 -36.920 1.00 79.00 87 THR A CA 1
ATOM 705 C C . THR A 1 87 ? 30.096 -7.612 -38.438 1.00 79.00 87 THR A C 1
ATOM 707 O O . THR A 1 87 ? 31.056 -7.936 -39.134 1.00 79.00 87 THR A O 1
ATOM 710 N N . VAL A 1 88 ? 28.984 -7.075 -38.952 1.00 87.19 88 VAL A N 1
ATOM 711 C CA . VAL A 1 88 ? 28.796 -6.821 -40.391 1.00 87.19 88 VAL A CA 1
ATOM 712 C C . VAL A 1 88 ? 29.879 -5.881 -40.918 1.00 87.19 88 VAL A C 1
ATOM 714 O O . VAL A 1 88 ? 30.555 -6.219 -41.885 1.00 87.19 88 VAL A O 1
ATOM 717 N N . PHE A 1 89 ? 30.135 -4.767 -40.227 1.00 86.75 89 PHE A N 1
ATOM 718 C CA . PHE A 1 89 ? 31.190 -3.826 -40.606 1.00 86.75 89 PHE A CA 1
ATOM 719 C C . PHE A 1 89 ? 32.580 -4.481 -40.672 1.00 86.75 89 PHE A C 1
ATOM 721 O O . PHE A 1 89 ? 33.347 -4.241 -41.604 1.00 86.75 89 PHE A O 1
ATOM 728 N N . LEU A 1 90 ? 32.921 -5.333 -39.699 1.00 82.31 90 LEU A N 1
ATOM 729 C CA . LEU A 1 90 ? 34.198 -6.053 -39.694 1.00 82.31 90 LEU A CA 1
ATOM 730 C C . LEU A 1 90 ? 34.311 -7.041 -40.859 1.00 82.31 90 LEU A C 1
ATOM 732 O O . LEU A 1 90 ? 35.387 -7.162 -41.445 1.00 82.31 90 LEU A O 1
ATOM 736 N N . VAL A 1 91 ? 33.226 -7.741 -41.193 1.00 82.56 91 VAL A N 1
ATOM 737 C CA . VAL A 1 91 ? 33.183 -8.662 -42.335 1.00 82.56 91 VAL A CA 1
ATOM 738 C C . VAL A 1 91 ? 33.324 -7.895 -43.646 1.00 82.56 91 VAL A C 1
ATOM 740 O O . VAL A 1 91 ? 34.166 -8.255 -44.461 1.00 82.56 91 VAL A O 1
ATOM 743 N N . GLU A 1 92 ? 32.584 -6.803 -43.829 1.00 85.25 92 GLU A N 1
ATOM 744 C CA . GLU A 1 92 ? 32.693 -5.948 -45.016 1.00 85.25 92 GLU A CA 1
ATOM 745 C C . GLU A 1 92 ? 34.092 -5.359 -45.174 1.00 85.25 92 GLU A C 1
ATOM 747 O O . GLU A 1 92 ? 34.628 -5.320 -46.280 1.00 85.25 92 GLU A O 1
ATOM 752 N N . ARG A 1 93 ? 34.710 -4.919 -44.073 1.00 83.31 93 ARG A N 1
ATOM 753 C CA . ARG A 1 93 ? 36.093 -4.442 -44.084 1.00 83.31 93 ARG A CA 1
ATOM 754 C C . ARG A 1 93 ? 37.049 -5.546 -44.534 1.00 83.31 93 ARG A C 1
ATOM 756 O O . ARG A 1 93 ? 37.833 -5.313 -45.443 1.00 83.31 93 ARG A O 1
ATOM 763 N N . LYS A 1 94 ? 36.951 -6.744 -43.951 1.00 78.62 94 LYS A N 1
ATOM 764 C CA . LYS A 1 94 ? 37.796 -7.884 -44.341 1.00 78.62 94 LYS A CA 1
ATOM 765 C C . LYS A 1 94 ? 37.587 -8.294 -45.798 1.00 78.62 94 LYS A C 1
ATOM 767 O O . LYS A 1 94 ? 38.557 -8.606 -46.472 1.00 78.62 94 LYS A O 1
ATOM 772 N N . LEU A 1 95 ? 36.350 -8.281 -46.296 1.00 77.25 95 LEU A N 1
ATOM 773 C CA . LEU A 1 95 ? 36.064 -8.541 -47.709 1.00 77.25 95 LEU A CA 1
ATOM 774 C C . LEU A 1 95 ? 36.706 -7.479 -48.603 1.00 77.25 95 LEU A C 1
ATOM 776 O O . LEU A 1 95 ? 37.312 -7.821 -49.611 1.00 77.25 95 LEU A O 1
ATOM 780 N N . ARG A 1 96 ? 36.634 -6.203 -48.217 1.00 75.94 96 ARG A N 1
ATOM 781 C CA . ARG A 1 96 ? 37.302 -5.109 -48.932 1.00 75.94 96 ARG A CA 1
ATOM 782 C C . ARG A 1 96 ? 38.819 -5.316 -48.973 1.00 75.94 96 ARG A C 1
ATOM 784 O O . ARG A 1 96 ? 39.408 -5.195 -50.037 1.00 75.94 96 ARG A O 1
ATOM 791 N N . ASP A 1 97 ? 39.420 -5.706 -47.852 1.00 76.62 97 ASP A N 1
ATOM 792 C CA . ASP A 1 97 ? 40.856 -6.004 -47.769 1.00 76.62 97 ASP A CA 1
ATOM 793 C C . ASP A 1 97 ? 41.259 -7.195 -48.672 1.00 76.62 97 ASP A C 1
ATOM 795 O O . ASP A 1 97 ? 42.381 -7.228 -49.166 1.00 76.62 97 ASP A O 1
ATOM 799 N N . VAL A 1 98 ? 40.346 -8.144 -48.929 1.00 75.94 98 VAL A N 1
ATOM 800 C CA . VAL A 1 98 ? 40.552 -9.293 -49.837 1.00 75.94 98 VAL A CA 1
ATOM 801 C C . VAL A 1 98 ? 40.330 -8.938 -51.312 1.00 75.94 98 VAL A C 1
ATOM 803 O O . VAL A 1 98 ? 40.997 -9.502 -52.167 1.00 75.94 98 VAL A O 1
ATOM 806 N N . TYR A 1 99 ? 39.394 -8.040 -51.631 1.00 65.25 99 TYR A N 1
ATOM 807 C CA . TYR A 1 99 ? 39.047 -7.691 -53.019 1.00 65.25 99 TYR A CA 1
ATOM 808 C C . TYR A 1 99 ? 39.972 -6.646 -53.662 1.00 65.25 99 TYR A C 1
ATOM 810 O O . TYR A 1 99 ? 39.981 -6.524 -54.885 1.00 65.25 99 TYR A O 1
ATOM 818 N N . TYR A 1 100 ? 40.691 -5.857 -52.859 1.00 60.34 100 TYR A N 1
ATOM 819 C CA . TYR A 1 100 ? 41.588 -4.794 -53.334 1.00 60.34 100 TYR A CA 1
ATOM 820 C C . TYR A 1 100 ? 43.087 -5.149 -53.206 1.00 60.34 100 TYR A C 1
ATOM 822 O O . TYR A 1 100 ? 43.932 -4.258 -53.309 1.00 60.34 100 TYR A O 1
ATOM 830 N N . TYR A 1 101 ? 43.398 -6.436 -53.021 1.00 48.69 101 TYR A N 1
ATOM 831 C CA . TYR A 1 101 ? 44.713 -7.065 -53.215 1.00 48.69 101 TYR A CA 1
ATOM 832 C C . TYR A 1 101 ? 44.619 -8.109 -54.331 1.00 48.69 101 TYR A C 1
ATOM 834 O O . TYR A 1 101 ? 45.647 -8.318 -55.013 1.00 48.69 101 TYR A O 1
#

Nearest PDB structures (foldseek):
  2x3v-assembly2_C  TM=8.172E-01  e=6.435E+00  Mus musculus
  5xg2-assembly1_A  TM=5.317E-01  e=4.588E+00  Pyrococcus yayanosii CH1
  5lpn-assembly1_B  TM=5.105E-01  e=8.434E+00  Homo sapiens

Mean predicted aligned error: 11.67 Å

Sequence (101 aa):
MDRAKAKRATVRQLFTKLVTKIESAIELPINERFTKVNKVESLFDLKSQLIEKIDELKKLDNEIEAIIDLNDLEGELIASDEYRKKTVFLVERKLRDVYYY